Protein AF-A0A0A8K7E7-F1 (afdb_monomer)

Secondary structure (DSSP, 8-state):
----PPPHHHHHHHHHHHHHHHHHHHHSSS--HHHHHHHHHHHHHHHHHHHHHH--S---S-------PPP------

Mean predicted aligned error: 14.58 Å

pLDDT: mean 76.72, std 19.29, range [38.72, 97.75]

Radius of gyration: 25.26 Å; Cα contacts (8 Å, |Δi|>4): 43; chains: 1; bounding box: 33×42×84 Å

Solvent-accessible surface area (backbone atoms only — not comparable to full-atom values): 4757 Å² total; per-residue (Å²): 130,86,76,82,72,78,52,71,70,57,39,51,50,53,21,50,52,25,46,50,52,17,49,47,21,65,73,36,98,68,67,30,68,67,63,17,49,53,25,44,54,53,19,51,53,40,53,49,55,52,57,58,62,70,64,59,87,72,84,66,94,68,82,74,74,76,75,82,73,78,78,80,78,71,87,76,134

Nearest PDB structures (foldseek):
  5ie9-assembly1_D  TM=6.911E-01  e=5.449E+00  Ba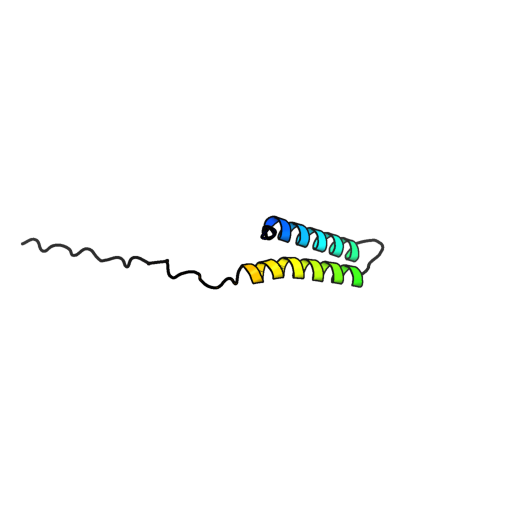cillus cereus
  1z6o-assembly1_M  TM=4.512E-01  e=4.302E+00  Trichoplusia ni
  2rn7-assembly1_A  TM=2.612E-01  e=5.780E+00  Shigella flexneri

Structure (mmCIF, N/CA/C/O backbone):
data_AF-A0A0A8K7E7-F1
#
_entry.id   AF-A0A0A8K7E7-F1
#
loop_
_atom_site.group_PDB
_atom_site.id
_atom_site.type_symbol
_atom_site.label_atom_id
_atom_site.label_alt_id
_atom_site.label_comp_id
_atom_site.label_asym_id
_atom_site.label_entity_id
_atom_site.label_seq_id
_atom_site.pdbx_PDB_ins_code
_atom_site.Cartn_x
_atom_site.Cartn_y
_atom_site.Cartn_z
_atom_site.occupancy
_atom_site.B_iso_or_equiv
_atom_site.auth_seq_id
_atom_site.auth_comp_id
_atom_site.auth_asym_id
_atom_site.auth_atom_id
_atom_site.pdbx_PDB_model_num
ATOM 1 N N . MET A 1 1 ? -21.152 18.089 9.954 1.00 38.72 1 MET A N 1
ATOM 2 C CA . MET A 1 1 ? -21.462 16.646 10.039 1.00 38.72 1 MET A CA 1
ATOM 3 C C . MET A 1 1 ? -20.164 15.938 10.375 1.00 38.72 1 MET A C 1
ATOM 5 O O . MET A 1 1 ? -19.192 16.230 9.686 1.00 38.72 1 MET A O 1
ATOM 9 N N . PRO A 1 2 ? -20.072 15.153 11.460 1.00 44.28 2 PRO A N 1
ATOM 10 C CA . PRO A 1 2 ? -18.832 14.448 11.767 1.00 44.28 2 PRO A CA 1
ATOM 11 C C . PRO A 1 2 ? -18.590 13.417 10.658 1.00 44.28 2 PRO A C 1
ATOM 13 O O . PRO A 1 2 ? -19.492 12.653 10.328 1.00 44.28 2 PRO A O 1
ATOM 16 N N . ALA A 1 3 ? -17.420 13.466 10.022 1.00 52.19 3 ALA A N 1
ATOM 17 C CA . ALA A 1 3 ? -17.040 12.500 9.001 1.00 52.19 3 ALA A CA 1
ATOM 18 C C . ALA A 1 3 ? -17.001 11.110 9.647 1.00 52.19 3 ALA A C 1
ATOM 20 O O . ALA A 1 3 ? -16.304 10.931 10.646 1.00 52.19 3 ALA A O 1
ATOM 21 N N . GLU A 1 4 ? -17.768 10.155 9.116 1.00 56.91 4 GLU A N 1
ATOM 22 C CA . GLU A 1 4 ? -17.665 8.759 9.535 1.00 56.91 4 GLU A CA 1
ATOM 23 C C . GLU A 1 4 ? -16.237 8.281 9.267 1.00 56.91 4 GLU A C 1
ATOM 25 O O . GLU A 1 4 ? -15.798 8.071 8.137 1.00 56.91 4 GLU A O 1
ATOM 30 N N . GLU A 1 5 ? -15.488 8.199 10.356 1.00 60.69 5 GLU A N 1
ATOM 31 C CA . GLU A 1 5 ? -14.134 7.691 10.430 1.00 60.69 5 GLU A CA 1
ATOM 32 C C . GLU A 1 5 ? -14.096 6.288 9.788 1.00 60.69 5 GLU A C 1
ATOM 34 O O . GLU A 1 5 ? -14.829 5.396 10.226 1.00 60.69 5 GLU A O 1
ATOM 39 N N . PRO A 1 6 ? -13.272 6.049 8.746 1.00 65.62 6 PRO A N 1
ATOM 40 C CA . PRO A 1 6 ? -13.339 4.815 7.971 1.00 65.62 6 PRO A CA 1
ATOM 41 C C . PRO A 1 6 ? -13.112 3.601 8.875 1.00 65.62 6 PRO A C 1
ATOM 43 O O . PRO A 1 6 ? -12.152 3.566 9.653 1.00 65.62 6 PRO A O 1
ATOM 46 N N . GLY A 1 7 ? -14.012 2.617 8.794 1.00 82.62 7 GLY A N 1
ATOM 47 C CA . GLY A 1 7 ? -13.950 1.397 9.599 1.00 82.62 7 GLY A CA 1
ATOM 48 C C . GLY A 1 7 ? -12.664 0.598 9.359 1.00 82.62 7 GLY A C 1
ATOM 49 O O . GLY A 1 7 ? -12.066 0.671 8.285 1.00 82.62 7 GLY A O 1
ATOM 50 N N . VAL A 1 8 ? -12.248 -0.196 10.352 1.00 86.69 8 VAL A N 1
ATOM 51 C CA . VAL A 1 8 ? -10.992 -0.978 10.325 1.00 86.69 8 VAL A CA 1
ATOM 52 C C . VAL A 1 8 ? -10.870 -1.825 9.053 1.00 86.69 8 VAL A C 1
ATOM 54 O O . VAL A 1 8 ? -9.824 -1.822 8.414 1.00 86.69 8 VAL A O 1
ATOM 57 N N . ALA A 1 9 ? -11.957 -2.480 8.635 1.00 87.62 9 ALA A N 1
ATOM 58 C CA . ALA A 1 9 ? -11.990 -3.287 7.416 1.00 87.62 9 ALA A CA 1
ATOM 59 C C . ALA A 1 9 ? -11.658 -2.478 6.147 1.00 87.62 9 ALA A C 1
ATOM 61 O O . ALA A 1 9 ? -10.920 -2.960 5.293 1.00 87.62 9 ALA A O 1
ATOM 62 N N . ASN A 1 10 ? -12.140 -1.234 6.046 1.00 89.75 10 ASN A N 1
ATOM 63 C CA . ASN A 1 10 ? -11.848 -0.352 4.915 1.00 89.75 10 ASN A CA 1
ATOM 64 C C . ASN A 1 10 ? -10.361 0.040 4.886 1.00 89.75 10 ASN A C 1
ATOM 66 O O . ASN A 1 10 ? -9.717 -0.001 3.841 1.00 89.75 10 ASN A O 1
ATOM 70 N N . VAL A 1 11 ? -9.790 0.371 6.047 1.00 91.31 11 VAL A N 1
ATOM 71 C CA . VAL A 1 11 ? -8.369 0.732 6.152 1.00 91.31 11 VAL A CA 1
ATOM 72 C C . VAL A 1 11 ? -7.462 -0.459 5.829 1.00 91.31 11 VAL A C 1
ATOM 74 O O . VAL A 1 11 ? -6.505 -0.307 5.071 1.00 91.31 11 VAL A O 1
ATOM 77 N N . CYS A 1 12 ? -7.789 -1.651 6.334 1.00 93.62 12 CYS A N 1
ATOM 78 C CA . CYS A 1 12 ? -7.064 -2.877 5.997 1.00 93.62 12 CYS A CA 1
ATOM 79 C C . CYS A 1 12 ? -7.188 -3.228 4.506 1.00 93.62 12 CYS A C 1
ATOM 81 O O . CYS A 1 12 ? -6.199 -3.630 3.899 1.00 93.62 12 CYS A O 1
ATOM 83 N N . GLY A 1 13 ? -8.366 -3.037 3.903 1.00 95.12 13 GLY A N 1
ATOM 84 C CA . GLY A 1 13 ? -8.580 -3.246 2.468 1.00 95.12 13 GLY A CA 1
ATOM 85 C C . GLY A 1 13 ? -7.697 -2.339 1.608 1.00 95.12 13 GLY A C 1
ATOM 86 O O . GLY A 1 13 ? -7.011 -2.823 0.710 1.00 95.12 13 GLY A O 1
ATOM 87 N N . ARG A 1 14 ? -7.630 -1.044 1.942 1.00 95.00 14 ARG A N 1
ATOM 88 C CA . ARG A 1 14 ? -6.737 -0.088 1.265 1.00 95.00 14 ARG A CA 1
ATOM 89 C C . ARG A 1 14 ? -5.264 -0.461 1.427 1.00 95.00 14 ARG A C 1
ATOM 91 O O . ARG A 1 14 ? -4.525 -0.461 0.448 1.00 95.00 14 ARG A O 1
ATOM 98 N N . ALA A 1 15 ? -4.835 -0.830 2.635 1.00 96.19 15 ALA A N 1
ATOM 99 C CA . ALA A 1 15 ? -3.462 -1.277 2.867 1.00 96.19 15 ALA A CA 1
ATOM 100 C C . ALA A 1 15 ? -3.112 -2.523 2.029 1.00 96.19 15 ALA A C 1
ATOM 102 O O . ALA A 1 15 ? -2.045 -2.572 1.420 1.00 96.19 15 ALA A O 1
ATOM 103 N N . ALA A 1 16 ? -4.023 -3.497 1.941 1.00 96.88 16 ALA A N 1
ATOM 104 C CA . ALA A 1 16 ? -3.835 -4.692 1.120 1.00 96.88 16 ALA A CA 1
ATOM 105 C C . ALA A 1 16 ? -3.746 -4.366 -0.382 1.00 96.88 16 ALA A C 1
ATOM 107 O O . ALA A 1 16 ? -2.933 -4.960 -1.092 1.00 96.88 16 ALA A O 1
ATOM 108 N N . GLU A 1 17 ? -4.532 -3.401 -0.868 1.00 97.75 17 GLU A N 1
ATOM 109 C CA . GLU A 1 17 ? -4.454 -2.925 -2.253 1.00 97.75 17 GLU A CA 1
ATOM 110 C C . GLU A 1 17 ? -3.074 -2.329 -2.566 1.00 97.75 17 GLU A C 1
ATOM 112 O O . GLU A 1 17 ? -2.450 -2.695 -3.565 1.00 97.75 17 GLU A O 1
ATOM 117 N N . HIS A 1 18 ? -2.566 -1.460 -1.691 1.00 97.50 18 HIS A N 1
ATOM 118 C CA . HIS A 1 18 ? -1.233 -0.878 -1.829 1.00 97.50 18 HIS A CA 1
ATOM 119 C C . HIS A 1 18 ? -0.132 -1.955 -1.796 1.00 97.50 18 HIS A C 1
ATOM 121 O O . HIS A 1 18 ? 0.730 -1.978 -2.674 1.00 97.50 18 HIS A O 1
ATOM 127 N N . MET A 1 19 ? -0.211 -2.935 -0.888 1.00 96.81 19 MET A N 1
ATOM 128 C CA . MET A 1 19 ? 0.725 -4.072 -0.872 1.00 96.81 19 MET A CA 1
ATOM 129 C C . MET A 1 19 ? 0.676 -4.904 -2.162 1.00 96.81 19 MET A C 1
ATOM 131 O O . MET A 1 19 ? 1.713 -5.364 -2.639 1.00 96.81 19 MET A O 1
ATOM 135 N N . SER A 1 20 ? -0.509 -5.092 -2.751 1.00 96.88 20 SER A N 1
ATOM 136 C CA . SER A 1 20 ? -0.656 -5.788 -4.034 1.00 96.88 20 SER A CA 1
ATOM 137 C C . SER A 1 20 ? 0.057 -5.036 -5.162 1.00 96.88 20 SER A C 1
ATOM 139 O O . SER A 1 20 ? 0.837 -5.628 -5.907 1.00 96.88 20 SER A O 1
ATOM 141 N N . LYS A 1 21 ? -0.124 -3.711 -5.240 1.00 96.06 21 LYS A N 1
ATOM 142 C CA . LYS A 1 21 ? 0.561 -2.867 -6.231 1.00 96.06 21 LYS A CA 1
ATOM 143 C C . LYS A 1 21 ? 2.079 -2.870 -6.044 1.00 96.06 21 LYS A C 1
ATOM 145 O O . LYS A 1 21 ? 2.802 -2.954 -7.033 1.00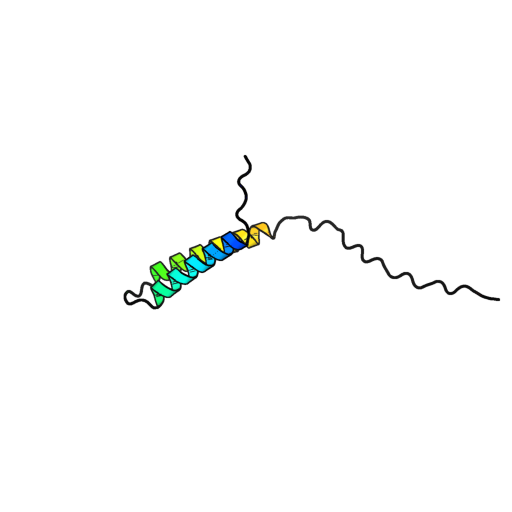 96.06 21 LYS A O 1
ATOM 150 N N . ALA A 1 22 ? 2.563 -2.856 -4.800 1.00 96.69 22 ALA A N 1
ATOM 151 C CA . ALA A 1 22 ? 3.989 -2.988 -4.506 1.00 96.69 22 ALA A CA 1
ATOM 152 C C . ALA A 1 22 ? 4.555 -4.323 -5.012 1.00 96.69 22 ALA A C 1
ATOM 154 O O . ALA A 1 22 ? 5.600 -4.346 -5.656 1.00 96.69 22 ALA A O 1
ATOM 155 N N . ARG A 1 23 ? 3.840 -5.434 -4.785 1.00 94.88 23 ARG A N 1
ATOM 156 C CA . ARG A 1 23 ? 4.241 -6.753 -5.305 1.00 94.88 23 ARG A CA 1
ATOM 157 C C . ARG A 1 23 ? 4.310 -6.768 -6.828 1.00 94.88 23 ARG A C 1
ATOM 159 O O . ARG A 1 23 ? 5.278 -7.283 -7.368 1.00 94.88 23 ARG A O 1
ATOM 166 N N . ILE A 1 24 ? 3.331 -6.171 -7.506 1.00 95.06 24 ILE A N 1
ATOM 167 C CA . ILE A 1 24 ? 3.335 -6.062 -8.973 1.00 95.06 24 ILE A CA 1
ATOM 168 C C . ILE A 1 24 ? 4.540 -5.245 -9.458 1.00 95.06 24 ILE A C 1
ATOM 170 O O . ILE A 1 24 ? 5.165 -5.623 -10.440 1.00 95.06 24 ILE A O 1
ATOM 174 N N . ALA A 1 25 ? 4.900 -4.159 -8.772 1.00 94.00 25 ALA A N 1
ATOM 175 C CA . ALA A 1 25 ? 6.067 -3.352 -9.132 1.00 94.00 25 ALA A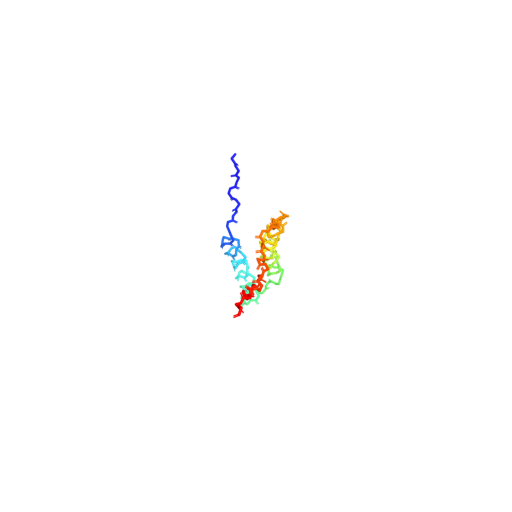 CA 1
ATOM 176 C C . ALA A 1 25 ? 7.409 -4.084 -8.909 1.00 94.00 25 ALA A C 1
ATOM 178 O O . ALA A 1 25 ? 8.385 -3.787 -9.594 1.00 94.00 25 ALA A O 1
ATOM 179 N N . LEU A 1 26 ? 7.460 -5.049 -7.982 1.00 92.50 26 LEU A N 1
ATOM 180 C CA . LEU A 1 26 ? 8.650 -5.867 -7.704 1.00 92.50 26 LEU A CA 1
ATOM 181 C C . LEU A 1 26 ? 8.763 -7.126 -8.577 1.00 92.50 26 LEU A C 1
ATOM 183 O O . LEU A 1 26 ? 9.874 -7.600 -8.786 1.00 92.50 26 LEU A O 1
ATOM 187 N N . ASP A 1 27 ? 7.643 -7.684 -9.037 1.00 91.31 27 ASP A N 1
ATOM 188 C CA . ASP A 1 27 ? 7.586 -8.967 -9.766 1.00 91.31 27 ASP A CA 1
ATOM 189 C C . ASP A 1 27 ? 7.212 -8.801 -11.253 1.00 91.31 27 ASP A C 1
ATOM 191 O O . ASP A 1 27 ? 7.270 -9.743 -12.039 1.00 91.31 27 ASP A O 1
ATOM 195 N N . GLY A 1 28 ? 6.794 -7.601 -11.658 1.00 83.19 28 GLY A N 1
ATOM 196 C CA . GLY A 1 28 ? 6.391 -7.304 -13.029 1.00 83.19 28 GLY A CA 1
ATOM 197 C C . GLY A 1 28 ? 7.568 -7.165 -13.999 1.00 83.19 28 GLY A C 1
ATOM 198 O O . GLY A 1 28 ? 8.698 -6.891 -13.606 1.00 83.19 28 GLY A O 1
ATOM 199 N N . GLU A 1 29 ? 7.274 -7.263 -15.302 1.00 77.75 29 GLU A N 1
ATOM 200 C CA . GLU A 1 29 ? 8.253 -7.059 -16.391 1.00 77.75 29 GLU A CA 1
ATOM 201 C C . GLU A 1 29 ? 8.976 -5.706 -16.318 1.00 77.75 29 GLU A C 1
ATOM 203 O O . GLU A 1 29 ? 10.105 -5.571 -16.782 1.00 77.75 29 GLU A O 1
ATOM 208 N N . SER A 1 30 ? 8.331 -4.696 -15.735 1.00 81.44 30 SER A N 1
ATOM 209 C CA . SER A 1 30 ? 8.922 -3.387 -15.458 1.00 81.44 30 SER A CA 1
ATOM 210 C C . SER A 1 30 ? 9.198 -3.258 -13.965 1.00 81.44 30 SER A C 1
ATOM 212 O O . SER A 1 30 ? 8.435 -2.613 -13.246 1.00 81.44 30 SER A O 1
ATOM 214 N N . PHE A 1 31 ? 10.273 -3.906 -13.512 1.00 90.38 31 PHE A N 1
ATOM 215 C CA . PHE A 1 31 ? 10.754 -3.791 -12.139 1.00 90.38 31 PHE A CA 1
ATOM 216 C C . PHE A 1 31 ? 10.978 -2.318 -11.775 1.00 90.38 31 PHE A C 1
ATOM 218 O O . PHE A 1 31 ? 11.832 -1.647 -12.359 1.00 90.38 31 PHE A O 1
ATOM 225 N N . ASP A 1 32 ? 10.225 -1.833 -10.792 1.00 93.38 32 ASP A N 1
ATOM 226 C CA . ASP A 1 32 ? 10.309 -0.461 -10.300 1.00 93.38 32 ASP A CA 1
ATOM 227 C C . ASP A 1 32 ? 10.300 -0.461 -8.770 1.00 93.38 32 ASP A C 1
ATOM 229 O O . ASP A 1 32 ? 9.260 -0.440 -8.106 1.00 93.38 32 ASP A O 1
ATOM 233 N N . MET A 1 33 ? 11.508 -0.488 -8.204 1.00 94.75 33 MET A N 1
ATOM 234 C CA . MET A 1 33 ? 11.707 -0.446 -6.758 1.00 94.75 33 MET A CA 1
ATOM 235 C C . MET A 1 33 ? 11.192 0.861 -6.143 1.00 94.75 33 MET A C 1
ATOM 237 O O . MET A 1 33 ? 10.695 0.836 -5.020 1.00 94.75 33 MET A O 1
ATOM 241 N N . GLY A 1 34 ? 11.285 1.987 -6.859 1.00 95.75 34 GLY A N 1
ATOM 242 C CA . GLY A 1 34 ? 10.817 3.280 -6.359 1.00 95.75 34 GLY A CA 1
ATOM 243 C C . GLY A 1 34 ? 9.310 3.256 -6.142 1.00 95.75 34 GLY A C 1
ATOM 244 O O . GLY A 1 34 ? 8.840 3.466 -5.024 1.00 95.75 34 GLY A O 1
ATOM 245 N N . ARG A 1 35 ? 8.568 2.858 -7.178 1.00 93.31 35 ARG A N 1
ATOM 246 C CA . ARG A 1 35 ? 7.110 2.712 -7.108 1.00 93.31 35 ARG A CA 1
ATOM 247 C C . ARG A 1 35 ? 6.673 1.650 -6.096 1.00 93.31 35 ARG A C 1
ATOM 249 O O . ARG A 1 35 ? 5.646 1.801 -5.433 1.00 93.31 35 ARG A O 1
ATOM 256 N N . ALA A 1 36 ? 7.439 0.567 -5.957 1.00 96.19 36 ALA A N 1
ATOM 257 C CA . ALA A 1 36 ? 7.167 -0.442 -4.940 1.00 96.19 36 ALA A CA 1
ATOM 258 C C . ALA A 1 36 ? 7.260 0.133 -3.520 1.00 96.19 36 ALA A C 1
ATOM 260 O O . ALA A 1 36 ? 6.380 -0.133 -2.700 1.00 96.19 36 ALA A O 1
ATOM 261 N N . LEU A 1 37 ? 8.294 0.931 -3.239 1.00 97.50 37 LEU A N 1
ATOM 262 C CA . LEU A 1 37 ? 8.474 1.585 -1.943 1.00 97.50 37 LEU A CA 1
ATOM 263 C C . LEU A 1 37 ? 7.368 2.609 -1.665 1.00 97.50 37 LEU A C 1
ATOM 265 O O . LEU A 1 37 ? 6.804 2.579 -0.575 1.00 97.50 37 LEU A O 1
ATOM 269 N N . GLU A 1 38 ? 6.975 3.418 -2.654 1.00 97.50 38 GLU A N 1
ATOM 270 C CA . GLU A 1 38 ? 5.848 4.358 -2.517 1.00 97.50 38 GLU A CA 1
ATOM 271 C C . GLU A 1 38 ? 4.559 3.637 -2.094 1.00 97.50 38 GLU A C 1
ATOM 273 O O . GLU A 1 38 ? 3.879 4.031 -1.146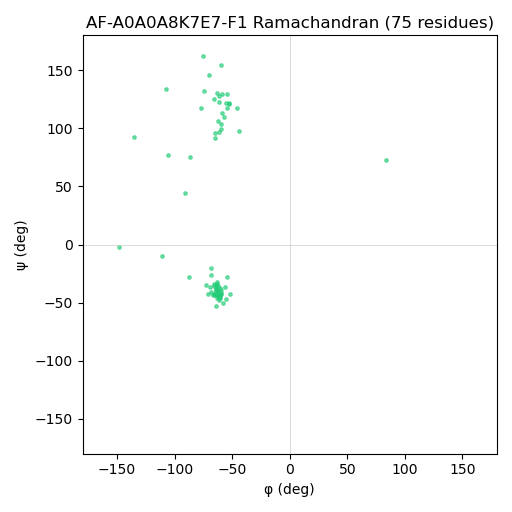 1.00 97.50 38 GLU A O 1
ATOM 278 N N . HIS A 1 39 ? 4.245 2.516 -2.747 1.00 97.25 39 HIS A N 1
ATOM 279 C CA . HIS A 1 39 ? 3.087 1.709 -2.379 1.00 97.25 39 HIS A CA 1
ATOM 280 C C . HIS A 1 39 ? 3.214 1.072 -0.985 1.00 97.25 39 HIS A C 1
ATOM 282 O O . HIS A 1 39 ? 2.213 0.940 -0.279 1.00 97.25 39 HIS A O 1
ATOM 288 N N . LEU A 1 40 ? 4.412 0.688 -0.545 1.00 97.44 40 LEU A N 1
ATOM 289 C CA . LEU A 1 40 ? 4.610 0.182 0.817 1.00 97.44 40 LEU A CA 1
ATOM 290 C C . LEU A 1 40 ? 4.416 1.284 1.870 1.00 97.44 40 LEU A C 1
ATOM 292 O O . LEU A 1 40 ? 3.756 1.034 2.883 1.00 97.44 40 LEU A O 1
ATOM 296 N N . ASP A 1 41 ? 4.907 2.496 1.618 1.00 97.69 41 ASP A N 1
ATOM 297 C CA . ASP A 1 41 ? 4.740 3.646 2.514 1.00 97.69 41 ASP A CA 1
ATOM 298 C C . ASP A 1 41 ? 3.266 4.057 2.661 1.00 97.69 41 ASP A C 1
ATOM 300 O O . ASP A 1 41 ? 2.795 4.337 3.774 1.00 97.69 41 ASP A O 1
ATOM 304 N N . ASP A 1 42 ? 2.494 4.004 1.573 1.00 96.00 42 ASP A N 1
ATOM 305 C CA . ASP A 1 42 ? 1.044 4.224 1.603 1.00 96.00 42 ASP A CA 1
ATOM 306 C C . ASP A 1 42 ? 0.314 3.169 2.456 1.00 96.00 42 ASP A C 1
ATOM 308 O O . ASP A 1 42 ? -0.583 3.492 3.248 1.00 96.00 42 ASP A O 1
ATOM 312 N N . ALA A 1 43 ? 0.703 1.893 2.329 1.00 96.25 43 ALA A N 1
ATOM 313 C CA . ALA A 1 43 ? 0.124 0.803 3.114 1.00 96.25 43 ALA A CA 1
ATOM 314 C C . ALA A 1 43 ? 0.428 0.970 4.612 1.00 96.25 43 ALA A C 1
ATOM 316 O O . ALA A 1 43 ? -0.466 0.823 5.455 1.00 96.25 43 ALA A O 1
ATOM 317 N N . ILE A 1 44 ? 1.671 1.326 4.947 1.00 95.12 44 ILE A N 1
ATOM 318 C CA . ILE A 1 44 ? 2.095 1.620 6.321 1.00 95.12 44 ILE A CA 1
ATOM 319 C C . ILE A 1 44 ? 1.301 2.805 6.875 1.00 95.12 44 ILE A C 1
ATOM 321 O O . ILE A 1 44 ? 0.792 2.722 7.995 1.00 95.12 44 ILE A O 1
ATOM 325 N N . SER A 1 45 ? 1.130 3.872 6.094 1.00 93.19 45 SER A N 1
ATOM 326 C CA . SER A 1 45 ? 0.362 5.056 6.495 1.00 93.19 45 SER A CA 1
ATOM 327 C C . SER A 1 45 ? -1.097 4.717 6.818 1.00 93.19 45 SER A C 1
ATOM 329 O O . SER A 1 45 ? -1.625 5.169 7.840 1.00 93.19 45 SER A O 1
ATOM 331 N N . CYS A 1 46 ? -1.733 3.852 6.016 1.00 90.88 46 CYS A N 1
ATOM 332 C CA . CYS A 1 46 ? -3.077 3.339 6.297 1.00 90.88 46 CYS A CA 1
ATOM 333 C C . CYS A 1 46 ? -3.129 2.633 7.663 1.00 90.88 46 CYS A C 1
ATOM 335 O O . CYS A 1 46 ? -3.964 2.961 8.509 1.00 90.88 46 CYS A O 1
ATOM 337 N N . LEU A 1 47 ? -2.205 1.704 7.916 1.00 90.44 47 LEU A N 1
ATOM 338 C CA . LEU A 1 47 ? -2.179 0.915 9.152 1.00 90.44 47 LEU A CA 1
ATOM 339 C C . LEU A 1 47 ? -1.803 1.750 10.388 1.00 90.44 47 LEU A C 1
ATOM 341 O O . LEU A 1 47 ? -2.377 1.560 11.460 1.00 90.44 47 LEU A O 1
ATOM 345 N N . GLN A 1 48 ? -0.899 2.722 10.259 1.00 90.19 48 GLN A N 1
ATOM 346 C CA . GLN A 1 48 ? -0.552 3.638 11.352 1.00 90.19 48 GLN A CA 1
ATOM 347 C C . GLN A 1 48 ? -1.741 4.500 11.794 1.00 90.19 48 GLN A C 1
ATOM 349 O O . GLN A 1 48 ? -1.860 4.814 12.984 1.00 90.19 48 GLN A O 1
ATOM 354 N N . GLY A 1 49 ? -2.641 4.845 10.867 1.00 83.44 49 GLY A N 1
ATOM 355 C CA . GLY A 1 49 ? -3.909 5.502 11.188 1.00 83.44 49 GLY A CA 1
ATOM 356 C C . GLY A 1 49 ? -4.750 4.699 12.189 1.00 83.44 49 GLY A C 1
ATOM 357 O O . GLY A 1 49 ? -5.337 5.278 13.103 1.00 83.44 49 GLY A O 1
ATOM 358 N N . LEU A 1 50 ? -4.724 3.363 12.100 1.00 82.69 50 LEU A N 1
ATOM 359 C CA . LEU A 1 50 ? -5.407 2.477 13.050 1.00 82.69 50 LEU A CA 1
ATOM 360 C C . LEU A 1 50 ? -4.732 2.470 14.426 1.00 82.69 50 LEU A C 1
ATOM 362 O O . LEU A 1 50 ? -5.419 2.555 15.443 1.00 82.69 50 LEU A O 1
ATOM 366 N N . SER A 1 51 ? -3.398 2.433 14.478 1.00 71.56 51 SER A N 1
ATOM 367 C CA . SER A 1 51 ? -2.643 2.457 15.742 1.00 71.56 51 SER A CA 1
ATOM 368 C C . SER A 1 51 ? -2.826 3.764 16.518 1.00 71.56 51 SER A C 1
ATOM 370 O O . SER A 1 51 ? -2.891 3.750 17.748 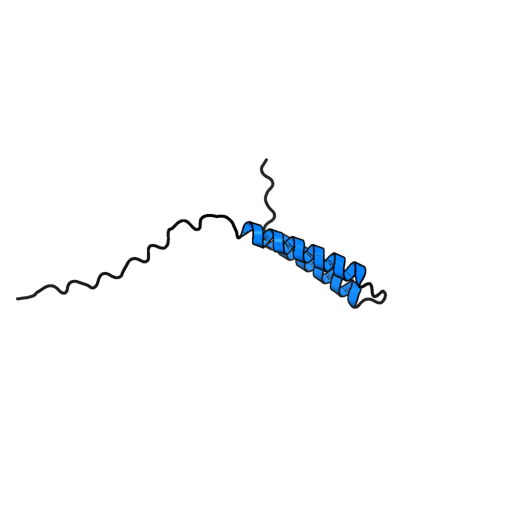1.00 71.56 51 SER A O 1
ATOM 372 N N . ARG A 1 52 ? -2.953 4.902 15.820 1.00 67.44 52 ARG A N 1
ATOM 373 C CA . ARG A 1 52 ? -3.300 6.184 16.458 1.00 67.44 52 ARG A CA 1
ATOM 374 C C . ARG A 1 52 ? -4.716 6.163 17.036 1.00 67.44 52 ARG A C 1
ATOM 376 O O . ARG A 1 52 ? -4.917 6.709 18.116 1.00 67.44 52 ARG A O 1
ATOM 383 N N . ARG A 1 53 ? -5.665 5.490 16.373 1.00 61.06 53 ARG A N 1
ATOM 384 C CA . ARG A 1 53 ? -7.049 5.345 16.855 1.00 61.06 53 ARG A CA 1
ATOM 385 C C . ARG A 1 53 ? -7.165 4.388 18.051 1.00 61.06 53 ARG A C 1
ATOM 387 O O . ARG A 1 53 ? -7.944 4.649 18.959 1.00 61.06 53 ARG A O 1
ATOM 394 N N . ALA A 1 54 ? -6.359 3.325 18.098 1.00 56.97 54 ALA A N 1
ATOM 395 C CA . ALA A 1 54 ? -6.300 2.411 19.245 1.00 56.97 54 ALA A CA 1
ATOM 396 C C . ALA A 1 54 ? -5.702 3.061 20.509 1.00 56.97 54 ALA A C 1
ATOM 398 O O . ALA A 1 54 ? -5.938 2.594 21.620 1.00 56.97 54 ALA A O 1
ATOM 399 N N . LYS A 1 55 ? -4.954 4.161 20.354 1.00 53.16 55 LYS A N 1
ATOM 400 C CA . LYS A 1 55 ? -4.382 4.947 21.453 1.00 53.16 55 LYS A CA 1
ATOM 401 C C . LYS A 1 55 ? -5.333 6.070 21.896 1.00 53.16 55 LYS A C 1
ATOM 403 O O . LYS A 1 55 ? -4.910 7.206 22.092 1.00 53.16 55 LYS A O 1
ATOM 408 N N . ALA A 1 56 ? -6.620 5.766 22.042 1.00 48.66 56 ALA A N 1
ATOM 409 C CA . ALA A 1 56 ? -7.536 6.632 22.778 1.00 48.66 56 ALA A CA 1
ATOM 410 C C . ALA A 1 56 ? -7.254 6.489 24.293 1.00 48.66 56 ALA A C 1
ATOM 412 O O . ALA A 1 56 ? -7.121 5.363 24.779 1.00 48.66 56 ALA A O 1
ATOM 413 N N . PRO A 1 57 ? -7.125 7.590 25.059 1.00 54.56 57 PRO A N 1
ATOM 414 C CA . PRO A 1 57 ? -7.001 7.524 26.510 1.00 54.56 57 PRO A CA 1
ATOM 415 C C . PRO A 1 57 ? -8.335 7.082 27.132 1.00 54.56 57 PRO A C 1
ATOM 417 O O . PRO A 1 57 ? -9.400 7.468 26.659 1.00 54.56 57 PRO A O 1
ATOM 420 N N . SER A 1 58 ? -8.254 6.329 28.231 1.00 50.75 58 SER A N 1
ATOM 421 C CA . SER A 1 58 ? -9.353 5.743 29.022 1.00 50.75 58 SER A CA 1
ATOM 422 C C . SER A 1 58 ? -9.919 4.403 28.524 1.00 50.75 58 SER A C 1
ATOM 424 O O . SER A 1 58 ? -11.074 4.274 28.136 1.00 50.75 58 SER A O 1
ATOM 426 N N . ALA A 1 59 ? -9.142 3.333 28.716 1.00 48.81 59 ALA A N 1
ATOM 427 C CA . ALA A 1 59 ? -9.754 2.177 29.362 1.00 48.81 59 ALA A CA 1
ATOM 428 C C . ALA A 1 59 ? -10.108 2.638 30.783 1.00 48.81 59 ALA A C 1
ATOM 430 O O . ALA A 1 59 ? -9.239 2.748 31.644 1.00 48.81 59 ALA A O 1
ATOM 431 N N . THR A 1 60 ? -11.354 3.061 30.968 1.00 45.84 60 THR A N 1
ATOM 432 C CA . THR A 1 60 ? -11.924 3.379 32.273 1.00 45.84 60 THR A CA 1
ATOM 433 C C . THR A 1 60 ? -11.733 2.162 33.174 1.00 45.84 60 THR A C 1
ATOM 435 O O . THR A 1 60 ? -12.048 1.042 32.768 1.00 45.84 60 THR A O 1
ATOM 438 N N . ASP A 1 61 ? -11.189 2.386 34.369 1.00 49.94 61 ASP A N 1
ATOM 439 C CA . ASP A 1 61 ? -11.151 1.439 35.480 1.00 49.94 61 ASP A CA 1
ATOM 440 C C . ASP A 1 61 ? -12.513 0.750 35.643 1.00 49.94 61 ASP A C 1
ATOM 442 O O . ASP A 1 61 ? -13.455 1.310 36.198 1.00 49.94 61 ASP A O 1
ATOM 446 N N . GLY A 1 62 ? -12.646 -0.454 35.094 1.00 54.16 62 GLY A N 1
ATOM 447 C CA . GLY A 1 62 ? -13.922 -1.167 35.063 1.00 54.16 62 GLY A CA 1
ATOM 448 C C . GLY A 1 62 ? -13.802 -2.681 35.135 1.00 54.16 62 GLY A C 1
ATOM 449 O O . GLY A 1 62 ? -14.822 -3.357 35.210 1.00 54.16 62 GLY A O 1
ATOM 450 N N . ASN A 1 63 ? -12.590 -3.244 35.173 1.00 53.00 63 ASN A N 1
ATOM 451 C CA . ASN A 1 63 ? -12.431 -4.638 35.570 1.00 53.00 63 ASN A CA 1
ATOM 452 C C . ASN A 1 63 ? -12.307 -4.693 37.092 1.00 53.00 63 ASN A C 1
ATOM 454 O O . ASN A 1 63 ? -11.216 -4.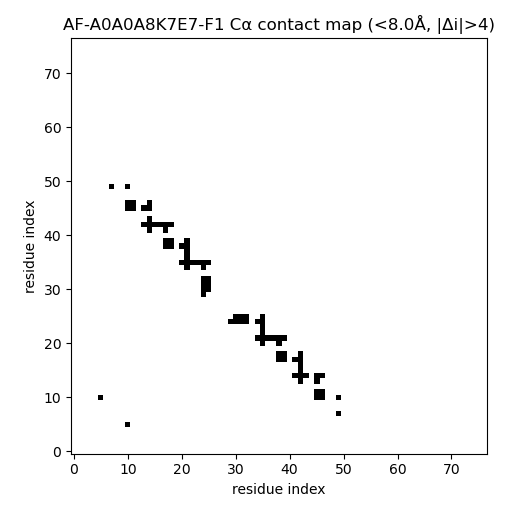859 37.640 1.00 53.00 63 ASN A O 1
ATOM 458 N N . THR A 1 64 ? -13.428 -4.514 37.792 1.00 57.59 64 THR A N 1
ATOM 459 C CA . THR A 1 64 ? -13.514 -4.935 39.189 1.00 57.59 64 THR A CA 1
ATOM 460 C C . THR A 1 64 ? -13.377 -6.451 39.188 1.00 57.59 64 THR A C 1
ATOM 462 O O . THR A 1 64 ? -14.352 -7.182 39.032 1.00 57.59 64 THR A O 1
ATOM 465 N N . VAL A 1 65 ? -12.144 -6.940 39.324 1.00 58.34 65 VAL A N 1
ATOM 466 C CA . VAL A 1 65 ? -11.906 -8.313 39.752 1.00 58.34 65 VAL A CA 1
ATOM 467 C C . VAL A 1 65 ? -12.556 -8.396 41.126 1.00 58.34 65 VAL A C 1
ATOM 469 O O . VAL A 1 65 ? -12.023 -7.874 42.104 1.00 58.34 65 VAL A O 1
ATOM 472 N N . VAL A 1 66 ? -13.770 -8.942 41.192 1.00 61.78 66 VAL A N 1
ATOM 473 C CA . VAL A 1 66 ? -14.439 -9.184 42.466 1.00 61.78 66 VAL A CA 1
A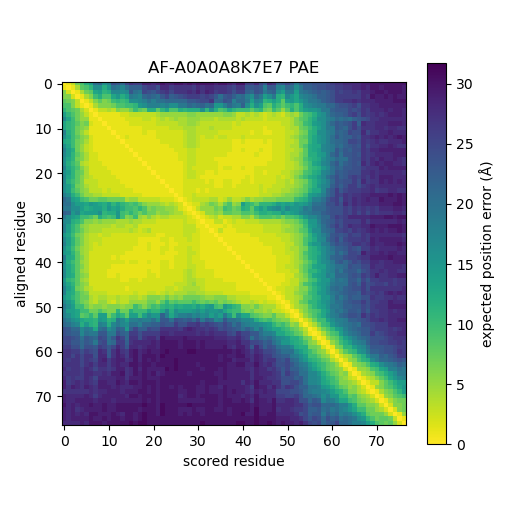TOM 474 C C . VAL A 1 66 ? -13.546 -10.168 43.205 1.00 61.78 66 VAL A C 1
ATOM 476 O O . VAL A 1 66 ? -13.438 -11.331 42.819 1.00 61.78 66 VAL A O 1
ATOM 479 N N . ALA A 1 67 ? -12.833 -9.675 44.218 1.00 62.34 67 ALA A N 1
ATOM 480 C CA . ALA A 1 67 ? -12.007 -10.512 45.066 1.00 62.34 67 ALA A CA 1
ATOM 481 C C . ALA A 1 67 ? -12.899 -11.613 45.645 1.00 62.34 67 ALA A C 1
ATOM 483 O O . ALA A 1 67 ? -13.918 -11.329 46.280 1.00 62.34 67 ALA A O 1
ATOM 484 N N . PHE A 1 68 ? -12.528 -12.865 45.387 1.00 60.19 68 PHE A N 1
ATOM 485 C CA . PHE A 1 68 ? -13.205 -14.031 45.931 1.00 60.19 68 PHE A CA 1
ATOM 486 C C . PHE A 1 68 ? -13.182 -13.912 47.460 1.00 60.19 68 PHE A C 1
ATOM 488 O O . PHE A 1 68 ? -12.120 -14.000 48.076 1.00 60.19 68 PHE A O 1
ATOM 495 N N . GLN A 1 69 ? -14.335 -13.654 48.082 1.00 61.62 69 GLN A N 1
ATOM 496 C CA . GLN A 1 69 ? -14.438 -13.714 49.536 1.00 61.62 69 GLN A CA 1
ATOM 497 C C . GLN A 1 69 ? -14.514 -15.192 49.927 1.00 61.62 69 GLN A C 1
ATOM 499 O O . GLN A 1 69 ? -15.466 -15.864 49.520 1.00 61.62 69 GLN A O 1
ATOM 504 N N . PRO A 1 70 ? -13.542 -15.732 50.685 1.00 53.28 70 PRO A N 1
ATOM 505 C CA . PRO A 1 70 ? -13.658 -17.090 51.184 1.00 53.28 70 PRO A CA 1
ATOM 506 C C . PRO A 1 70 ? -14.872 -17.152 52.112 1.00 53.28 70 PRO A C 1
ATOM 508 O O . PRO A 1 70 ? -15.049 -16.302 52.991 1.00 53.28 70 PRO A O 1
ATOM 511 N N . ALA A 1 71 ? -15.735 -18.140 51.877 1.00 59.66 71 ALA A N 1
ATOM 512 C CA . ALA A 1 71 ? -16.911 -18.375 52.692 1.00 59.66 71 ALA A CA 1
ATOM 513 C C . ALA A 1 71 ? -16.483 -18.479 54.162 1.00 59.66 71 ALA A C 1
ATOM 515 O O . ALA A 1 71 ? -15.670 -19.329 54.523 1.00 59.66 71 ALA A O 1
ATOM 516 N N . LYS A 1 72 ? -17.025 -17.601 55.015 1.00 58.41 72 LYS A N 1
ATOM 517 C CA . LYS A 1 72 ? -17.000 -17.809 56.463 1.00 58.41 72 LYS A CA 1
ATOM 518 C C . LYS A 1 72 ? -17.764 -19.098 56.727 1.00 58.41 72 LYS A C 1
ATOM 520 O O . LYS A 1 72 ? -18.995 -19.081 56.785 1.00 58.41 72 LYS A O 1
ATOM 525 N N . GLU A 1 73 ? -17.034 -20.199 56.860 1.00 52.16 73 GLU A N 1
ATOM 526 C CA . GLU A 1 73 ? -17.591 -21.428 57.390 1.00 52.16 73 GLU A CA 1
ATOM 527 C C . GLU A 1 73 ? -18.110 -21.109 58.789 1.00 52.16 73 GLU A C 1
ATOM 529 O O . GLU A 1 73 ? -17.396 -20.655 59.691 1.00 52.16 73 GLU A O 1
ATOM 534 N N 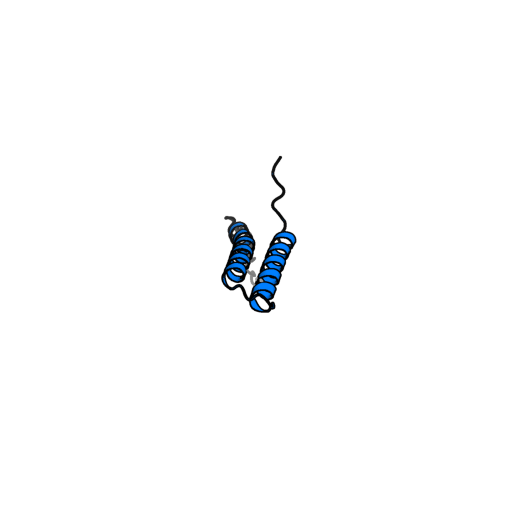. ARG A 1 74 ? -19.432 -21.193 58.890 1.00 55.50 74 ARG A N 1
ATOM 535 C CA . ARG A 1 74 ? -20.180 -20.924 60.100 1.00 55.50 74 ARG A CA 1
ATOM 536 C C . ARG A 1 74 ? -19.718 -21.923 61.150 1.00 55.50 74 ARG A C 1
ATOM 538 O O . ARG A 1 74 ? -19.764 -23.125 60.923 1.00 55.50 74 ARG A O 1
ATOM 545 N N . ARG A 1 75 ? -19.337 -21.402 62.318 1.00 53.94 75 ARG A N 1
ATOM 546 C CA . ARG A 1 75 ? -19.366 -22.159 63.570 1.00 53.94 75 ARG A CA 1
ATOM 547 C C . ARG A 1 75 ? -20.713 -22.880 63.658 1.00 53.94 75 ARG A C 1
ATOM 549 O O . ARG A 1 75 ? -21.742 -22.210 63.738 1.00 53.94 75 ARG A O 1
ATOM 556 N N . SER A 1 76 ? -20.677 -24.204 63.679 1.00 53.03 76 SER A N 1
ATOM 557 C CA . SER A 1 76 ? -21.712 -25.013 64.310 1.00 53.03 76 SER A CA 1
ATOM 558 C C . SER A 1 76 ? -21.125 -25.591 65.590 1.00 53.03 76 SER A C 1
ATOM 560 O O . SER A 1 76 ? -19.960 -25.985 65.620 1.00 53.03 76 SER A O 1
ATOM 562 N N . ALA A 1 77 ? -21.936 -25.469 66.637 1.00 49.12 77 ALA A N 1
ATOM 563 C CA . ALA A 1 77 ? -21.686 -25.833 68.022 1.00 49.12 77 ALA A CA 1
ATOM 564 C C . ALA A 1 77 ? -21.506 -27.341 68.231 1.00 49.12 77 ALA A C 1
ATOM 566 O O . ALA A 1 77 ? -21.991 -28.114 67.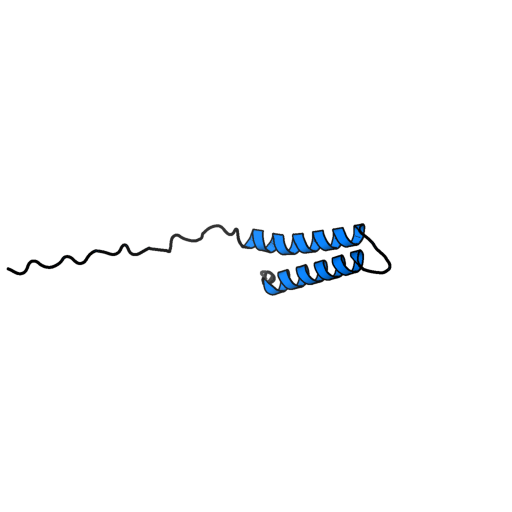374 1.00 49.12 77 ALA A O 1
#

Sequence (77 aa):
MPAEEPGVANVCGRAAEHMSKARIALDGESFDMGRALEHLDDAISCLQGLSRRAKAPSATDGNTVVAFQPAKERRSA

Foldseek 3Di:
DPPPDDDPVVLQVQLVVLCVQLVCCCPPPNNDNPSSVVSNVRSVVSVVVVVVVVPDPDPDPDPPPPPDDPDPPDDDD

Organism: NCBI:txid1384459